Protein AF-A0A379MLS8-F1 (afdb_monomer_lite)

Radius of gyration: 22.06 Å; chains: 1; bounding box: 42×53×50 Å

pLDDT: mean 78.83, std 14.61, range [38.31, 95.38]

Structure (mmCIF, N/CA/C/O backbone):
data_AF-A0A379MLS8-F1
#
_entry.id   AF-A0A379MLS8-F1
#
loop_
_atom_site.group_PDB
_atom_site.id
_atom_site.type_symbol
_atom_site.label_atom_id
_atom_site.label_alt_id
_atom_site.label_comp_id
_atom_site.label_asym_id
_atom_site.label_entity_id
_atom_site.label_seq_id
_atom_site.pdbx_PDB_ins_code
_atom_site.Cartn_x
_atom_site.Cartn_y
_atom_site.Cartn_z
_atom_site.occupancy
_atom_site.B_iso_or_equiv
_atom_site.auth_seq_id
_atom_site.auth_comp_id
_atom_site.auth_asym_id
_atom_site.auth_atom_id
_atom_site.pdbx_PDB_model_num
ATOM 1 N N . MET A 1 1 ? 9.323 -39.043 -4.847 1.00 38.31 1 MET A N 1
ATOM 2 C CA . MET A 1 1 ? 9.823 -38.252 -5.993 1.00 38.31 1 MET A CA 1
ATOM 3 C C . MET A 1 1 ? 8.686 -37.372 -6.492 1.00 38.31 1 MET A C 1
ATOM 5 O O . MET A 1 1 ? 7.715 -37.917 -6.990 1.00 38.31 1 MET A O 1
ATOM 9 N N . ARG A 1 2 ? 8.740 -36.047 -6.305 1.00 42.69 2 ARG A N 1
ATOM 10 C CA . ARG A 1 2 ? 7.842 -35.127 -7.025 1.00 42.69 2 ARG A CA 1
ATOM 11 C C . ARG A 1 2 ? 8.563 -34.752 -8.321 1.00 42.69 2 ARG A C 1
ATOM 13 O O . ARG A 1 2 ? 9.437 -33.892 -8.283 1.00 42.69 2 ARG A O 1
ATOM 20 N N . SER A 1 3 ? 8.286 -35.461 -9.418 1.00 46.84 3 SER A N 1
ATOM 21 C CA . SER A 1 3 ? 8.700 -34.987 -10.741 1.00 46.84 3 SER A CA 1
ATOM 22 C C . SER A 1 3 ? 7.869 -33.746 -11.063 1.00 46.84 3 SER A C 1
ATOM 24 O O . SER A 1 3 ? 6.672 -33.669 -10.767 1.00 46.84 3 SER A O 1
ATOM 26 N N . HIS A 1 4 ? 8.524 -32.719 -11.586 1.00 50.38 4 HIS A N 1
ATOM 27 C CA . HIS A 1 4 ? 7.858 -31.524 -12.073 1.00 50.38 4 HIS A CA 1
ATOM 28 C C . HIS A 1 4 ? 7.067 -31.923 -13.330 1.00 50.38 4 HIS A C 1
ATOM 30 O O . HIS A 1 4 ? 7.648 -31.982 -14.408 1.00 50.38 4 HIS A O 1
ATOM 36 N N . ARG A 1 5 ? 5.763 -32.218 -13.175 1.00 55.12 5 ARG A N 1
ATOM 37 C CA . ARG A 1 5 ? 4.855 -32.768 -14.215 1.00 55.12 5 ARG A CA 1
ATOM 38 C C . ARG A 1 5 ? 4.912 -32.030 -15.560 1.00 55.12 5 ARG A C 1
ATOM 40 O O . ARG A 1 5 ? 4.650 -32.622 -16.591 1.00 55.12 5 ARG A O 1
ATOM 47 N N . VAL A 1 6 ? 5.295 -30.755 -15.546 1.00 57.88 6 VAL A N 1
ATOM 48 C CA . VAL A 1 6 ? 5.460 -29.918 -16.744 1.00 57.88 6 VAL A CA 1
ATOM 49 C C . VAL A 1 6 ? 6.568 -30.424 -17.681 1.00 57.88 6 VAL A C 1
ATOM 51 O O . VAL A 1 6 ? 6.472 -30.217 -18.884 1.00 57.88 6 VAL A O 1
ATOM 54 N N . HIS A 1 7 ? 7.605 -31.100 -17.174 1.00 56.81 7 HIS A N 1
ATOM 55 C CA . HIS A 1 7 ? 8.639 -31.684 -18.041 1.00 56.81 7 HIS A CA 1
ATOM 56 C C . HIS A 1 7 ? 8.167 -32.963 -18.751 1.00 56.81 7 HIS A C 1
ATOM 58 O O . HIS A 1 7 ? 8.727 -33.297 -19.794 1.00 56.81 7 HIS A O 1
ATOM 64 N N . ASP A 1 8 ? 7.139 -33.637 -18.221 1.00 58.94 8 ASP A N 1
ATOM 65 C CA . ASP A 1 8 ? 6.621 -34.903 -18.756 1.00 58.94 8 ASP A CA 1
ATOM 66 C C . ASP A 1 8 ? 5.707 -34.690 -19.985 1.00 58.94 8 ASP A C 1
ATOM 68 O O . ASP A 1 8 ? 5.487 -35.622 -20.755 1.00 58.94 8 ASP A O 1
ATOM 72 N N . ASP A 1 9 ? 5.215 -33.462 -20.213 1.00 63.97 9 ASP A N 1
ATOM 73 C CA . ASP A 1 9 ? 4.370 -33.105 -21.370 1.00 63.97 9 ASP A CA 1
ATOM 74 C C . ASP A 1 9 ? 5.175 -32.892 -22.672 1.00 63.97 9 ASP A C 1
ATOM 76 O O . ASP A 1 9 ? 4.602 -32.732 -23.754 1.00 63.97 9 ASP A O 1
ATOM 80 N N . PHE A 1 10 ? 6.511 -32.891 -22.605 1.00 62.09 10 PHE A N 1
ATOM 81 C CA . PHE A 1 10 ? 7.376 -32.731 -23.776 1.00 62.09 10 PHE A CA 1
ATOM 82 C C . PHE A 1 10 ? 7.849 -34.079 -24.315 1.00 62.09 10 PHE A C 1
ATOM 84 O O . PHE A 1 10 ? 8.239 -34.967 -23.566 1.00 62.09 10 PHE A O 1
ATOM 91 N N . SER A 1 11 ? 7.932 -34.202 -25.645 1.00 66.94 11 SER A N 1
ATOM 92 C CA . SER A 1 11 ? 8.533 -35.381 -26.277 1.00 66.94 11 SER A CA 1
ATOM 93 C C . SER A 1 11 ? 9.966 -35.625 -25.778 1.00 66.94 11 SER A C 1
ATOM 95 O O . SER A 1 11 ? 10.725 -34.672 -25.559 1.00 66.94 11 SER A O 1
ATOM 97 N N . ASP A 1 12 ? 10.386 -36.889 -25.714 1.00 74.06 12 ASP A N 1
ATOM 98 C CA . ASP A 1 12 ? 11.752 -37.281 -25.321 1.00 74.06 12 ASP A CA 1
ATOM 99 C C . ASP A 1 12 ? 12.840 -36.793 -26.288 1.00 74.06 12 ASP A C 1
ATOM 101 O O . ASP A 1 12 ? 14.027 -36.791 -25.964 1.00 74.06 12 ASP A O 1
ATOM 105 N N . ARG A 1 13 ? 12.450 -36.352 -27.487 1.00 75.38 13 ARG A N 1
ATOM 106 C CA . ARG A 1 13 ? 13.376 -35.850 -28.500 1.00 75.38 13 ARG A CA 1
ATOM 107 C C . ARG A 1 13 ? 13.937 -34.491 -28.091 1.00 75.38 13 ARG A C 1
ATOM 109 O O . ARG A 1 13 ? 13.223 -33.620 -27.594 1.00 75.38 13 ARG A O 1
ATOM 116 N N . TRP A 1 14 ? 15.228 -34.308 -28.343 1.00 76.69 14 TRP A N 1
ATOM 117 C CA . TRP A 1 14 ? 15.901 -33.034 -28.132 1.00 76.69 14 TRP A CA 1
ATOM 118 C C . TRP A 1 14 ? 15.451 -32.001 -29.177 1.00 76.69 14 TRP A C 1
ATOM 120 O O . TRP A 1 14 ? 15.356 -32.315 -30.365 1.00 76.69 14 TRP A O 1
ATOM 130 N N . SER A 1 15 ? 15.165 -30.773 -28.736 1.00 79.88 15 SER A N 1
ATOM 131 C CA . SER A 1 15 ? 14.829 -29.640 -29.602 1.00 79.88 15 SER A CA 1
ATOM 132 C C . SER A 1 15 ? 15.300 -28.325 -28.979 1.00 79.88 15 SER A C 1
ATOM 134 O O . SER A 1 15 ? 15.377 -28.202 -27.756 1.00 79.88 15 SER A O 1
ATOM 136 N N . HIS A 1 16 ? 15.557 -27.319 -29.818 1.00 78.19 16 HIS A N 1
ATOM 137 C CA . HIS A 1 16 ? 15.938 -25.982 -29.352 1.00 78.19 16 HIS A CA 1
ATOM 138 C C . HIS A 1 16 ? 14.871 -25.344 -28.454 1.00 78.19 16 HIS A C 1
ATOM 140 O O . HIS A 1 16 ? 15.202 -24.731 -27.447 1.00 78.19 16 HIS A O 1
ATOM 146 N N . ALA A 1 17 ? 13.587 -25.556 -28.763 1.00 78.44 17 ALA A N 1
ATOM 147 C CA . ALA A 1 17 ? 12.491 -25.065 -27.932 1.00 78.44 17 ALA A CA 1
ATOM 148 C C . ALA A 1 17 ? 12.504 -25.690 -26.524 1.00 78.44 17 ALA A C 1
ATOM 150 O O . ALA A 1 17 ? 12.248 -24.993 -25.544 1.00 78.44 17 ALA A O 1
ATOM 151 N N . LYS A 1 18 ? 12.839 -26.985 -26.414 1.00 77.00 18 LYS A N 1
ATOM 152 C CA . LYS A 1 18 ? 12.975 -27.685 -25.127 1.00 77.00 18 LYS A CA 1
ATOM 153 C C . LYS A 1 18 ? 14.164 -27.149 -24.329 1.00 77.00 18 LYS A C 1
ATOM 155 O O . LYS A 1 18 ? 14.029 -26.894 -23.138 1.00 77.00 18 LYS A O 1
ATOM 160 N N . GLU A 1 19 ? 15.299 -26.920 -24.988 1.00 80.19 19 GLU A N 1
ATOM 161 C CA . GLU A 1 19 ? 16.489 -26.353 -24.345 1.00 80.19 19 GLU A CA 1
ATOM 162 C C . GLU A 1 19 ? 16.241 -24.932 -23.812 1.00 80.19 19 GLU A C 1
ATOM 164 O O . GLU A 1 19 ? 16.592 -24.628 -22.670 1.00 80.19 19 GLU A O 1
ATOM 169 N N . ASP A 1 20 ? 15.605 -24.067 -24.605 1.00 81.06 20 ASP A N 1
ATOM 170 C CA . ASP A 1 20 ? 15.293 -22.696 -24.191 1.00 81.06 20 ASP A CA 1
ATOM 171 C C . ASP A 1 20 ? 14.264 -22.658 -23.055 1.00 81.06 20 ASP A C 1
ATOM 173 O O . ASP A 1 20 ? 14.378 -21.842 -22.132 1.00 81.06 20 ASP A O 1
ATOM 177 N N . PHE A 1 21 ? 13.289 -23.566 -23.068 1.00 76.62 21 PHE A N 1
ATOM 178 C CA . PHE A 1 21 ? 12.317 -23.708 -21.988 1.00 76.62 21 PHE A CA 1
ATOM 179 C C . PHE A 1 21 ? 12.982 -24.162 -20.680 1.00 76.62 21 PHE A C 1
ATOM 181 O O . PHE A 1 21 ? 12.805 -23.515 -19.642 1.00 76.62 21 PHE A O 1
ATOM 188 N N . ASP A 1 22 ? 13.821 -25.201 -20.735 1.00 76.00 22 ASP A N 1
ATOM 189 C CA . ASP A 1 22 ? 14.584 -25.689 -19.582 1.00 76.00 22 ASP A CA 1
ATOM 190 C C . ASP A 1 22 ? 15.517 -24.610 -19.030 1.00 76.00 22 ASP A C 1
ATOM 192 O O . ASP A 1 22 ? 15.612 -24.435 -17.811 1.00 76.00 22 ASP A O 1
ATOM 196 N N . ARG A 1 23 ? 16.170 -23.842 -19.912 1.00 78.00 23 ARG A N 1
ATOM 197 C CA . ARG A 1 23 ? 17.005 -22.700 -19.529 1.00 78.00 23 ARG A CA 1
ATOM 198 C C . ARG A 1 23 ? 16.181 -21.621 -18.837 1.00 78.00 23 ARG A C 1
ATOM 200 O O . ARG A 1 23 ? 16.656 -21.060 -17.858 1.00 78.00 23 ARG A O 1
ATOM 207 N N . THR A 1 24 ? 14.971 -21.344 -19.312 1.00 75.81 24 THR A N 1
ATOM 208 C CA . THR A 1 24 ? 14.078 -20.330 -18.733 1.00 75.81 24 THR A CA 1
ATOM 209 C C . THR A 1 24 ? 13.605 -20.727 -17.335 1.00 75.81 24 THR A C 1
ATOM 211 O O . THR A 1 24 ? 13.684 -19.917 -16.409 1.00 75.81 24 THR A O 1
ATOM 214 N N . LEU A 1 25 ? 13.171 -21.977 -17.154 1.00 71.00 25 LEU A N 1
ATOM 215 C CA . LEU A 1 25 ? 12.666 -22.472 -15.870 1.00 71.00 25 LEU A CA 1
ATOM 216 C C . LEU A 1 25 ? 13.772 -22.695 -14.833 1.00 71.00 25 LEU A C 1
ATOM 218 O O . LEU A 1 25 ? 13.606 -22.315 -13.675 1.00 71.00 25 LEU A O 1
ATOM 222 N N . ASN A 1 26 ? 14.907 -23.272 -15.238 1.00 71.50 26 ASN A N 1
ATOM 223 C CA . ASN A 1 26 ? 15.981 -23.682 -14.326 1.00 71.50 26 ASN A CA 1
ATOM 224 C C . ASN A 1 26 ? 17.125 -22.660 -14.218 1.00 71.50 26 ASN A C 1
ATOM 226 O O . ASN A 1 26 ? 18.193 -22.962 -13.673 1.00 71.50 26 ASN A O 1
ATOM 230 N N . HIS A 1 27 ? 16.954 -21.438 -14.735 1.00 75.44 27 HIS A N 1
ATOM 231 C CA . HIS A 1 27 ? 17.994 -20.419 -14.625 1.00 75.44 27 HIS A CA 1
ATOM 232 C C . HIS A 1 27 ? 18.277 -20.071 -13.154 1.00 75.44 27 HIS A C 1
ATOM 234 O O . HIS A 1 27 ? 17.366 -19.758 -12.391 1.00 75.44 27 HIS A O 1
ATOM 240 N N . LYS A 1 28 ? 19.562 -20.001 -12.769 1.00 65.00 28 LYS A N 1
ATOM 241 C CA . LYS A 1 28 ? 20.035 -19.761 -11.383 1.00 65.00 28 LYS A CA 1
ATOM 242 C C . LYS A 1 28 ? 19.473 -18.499 -10.705 1.00 65.00 28 LYS A C 1
ATOM 244 O O . LYS A 1 28 ? 19.547 -18.380 -9.482 1.00 65.00 28 LYS A O 1
ATOM 249 N N . ARG A 1 29 ? 18.967 -17.532 -11.481 1.00 65.94 29 ARG A N 1
ATOM 250 C CA . ARG A 1 29 ? 18.333 -16.302 -10.965 1.00 65.94 29 ARG A CA 1
ATOM 251 C C . ARG A 1 29 ? 16.805 -16.376 -10.863 1.00 65.94 29 ARG A C 1
ATOM 253 O O . ARG A 1 29 ? 16.230 -15.492 -10.237 1.00 65.94 29 ARG A O 1
ATOM 260 N N . SER A 1 30 ? 16.159 -17.397 -11.427 1.00 61.22 30 SER A N 1
ATOM 261 C CA . SER A 1 30 ? 14.725 -17.651 -11.260 1.00 61.22 30 SER A CA 1
ATOM 262 C C . SER A 1 30 ? 14.486 -18.290 -9.891 1.00 61.22 30 SER A C 1
ATOM 264 O O . SER A 1 30 ? 14.341 -19.500 -9.744 1.00 61.22 30 SER A O 1
ATOM 266 N N . LYS A 1 31 ? 14.548 -17.476 -8.835 1.00 62.75 31 LYS A N 1
ATOM 267 C CA . LYS A 1 31 ? 14.187 -17.912 -7.484 1.00 62.75 31 LYS A CA 1
ATOM 268 C C . LYS A 1 31 ? 12.686 -17.715 -7.308 1.00 62.75 31 LYS A C 1
ATOM 270 O O . LYS A 1 31 ? 12.257 -16.680 -6.807 1.00 62.75 31 LYS A O 1
ATOM 275 N N . VAL A 1 32 ? 11.890 -18.685 -7.754 1.00 62.72 32 VAL A N 1
ATOM 276 C CA . VAL A 1 32 ? 10.469 -18.737 -7.387 1.00 62.72 32 VAL A CA 1
ATOM 277 C C . VAL A 1 32 ? 10.396 -19.197 -5.934 1.00 62.72 32 VAL A C 1
ATOM 279 O O . VAL A 1 32 ? 10.478 -20.385 -5.634 1.00 62.72 32 VAL A O 1
ATOM 282 N N . THR A 1 33 ? 10.319 -18.237 -5.017 1.00 60.22 33 THR A N 1
ATOM 283 C CA . THR A 1 33 ? 10.125 -18.506 -3.590 1.00 60.22 33 THR A CA 1
ATOM 284 C C . THR A 1 33 ? 8.631 -18.636 -3.322 1.00 60.22 33 THR A C 1
ATOM 286 O O . THR A 1 33 ? 7.892 -17.665 -3.463 1.00 60.22 33 THR A O 1
ATOM 289 N N . VAL A 1 34 ? 8.185 -19.831 -2.936 1.00 60.25 34 VAL A N 1
ATOM 290 C CA . VAL A 1 34 ? 6.822 -20.055 -2.441 1.00 60.25 34 VAL A CA 1
ATOM 291 C C . VAL A 1 34 ? 6.835 -19.843 -0.931 1.00 60.25 34 VAL A C 1
ATOM 293 O O . VAL A 1 34 ? 7.463 -20.615 -0.207 1.00 60.25 34 VAL A O 1
ATOM 296 N N . THR A 1 35 ? 6.164 -18.793 -0.463 1.00 63.56 35 THR A N 1
ATOM 297 C CA . THR A 1 35 ? 5.995 -18.514 0.968 1.00 63.56 35 THR A CA 1
ATOM 298 C C . THR A 1 35 ? 4.596 -18.941 1.380 1.00 63.56 35 THR A C 1
ATOM 300 O O . THR A 1 35 ? 3.614 -18.387 0.890 1.00 63.56 35 THR A O 1
ATOM 303 N N . PHE A 1 36 ? 4.502 -19.923 2.272 1.00 65.38 36 PHE A N 1
ATOM 304 C CA . PHE A 1 36 ? 3.238 -20.279 2.904 1.00 65.38 36 PHE A CA 1
ATOM 305 C C . PHE A 1 36 ? 2.990 -19.290 4.041 1.00 65.38 36 PHE A C 1
ATOM 307 O O . PHE A 1 36 ? 3.800 -19.192 4.961 1.00 65.38 36 PHE A O 1
ATOM 314 N N . VAL A 1 37 ? 1.913 -18.519 3.927 1.00 71.25 37 VAL A N 1
ATOM 315 C CA . VAL A 1 37 ? 1.422 -17.644 4.991 1.00 71.25 37 VAL A CA 1
ATOM 316 C C . VAL A 1 37 ? 0.201 -18.337 5.574 1.00 71.25 37 VAL A C 1
ATOM 318 O O . VAL A 1 37 ? -0.768 -18.574 4.854 1.00 71.25 37 VAL A O 1
ATOM 321 N N . GLU A 1 38 ? 0.289 -18.716 6.844 1.00 63.62 38 GLU A N 1
ATOM 322 C CA . GLU A 1 38 ? -0.858 -19.179 7.619 1.00 63.62 38 GLU A CA 1
ATOM 323 C C . GLU A 1 38 ? -1.776 -17.969 7.817 1.00 63.62 38 GLU A C 1
ATOM 325 O O . GLU A 1 38 ? -1.366 -16.958 8.388 1.00 63.62 38 GLU A O 1
ATOM 330 N N . LEU A 1 39 ? -2.963 -18.013 7.212 1.00 66.88 39 LEU A N 1
ATOM 331 C CA . LEU A 1 39 ? -4.010 -17.039 7.487 1.00 66.88 39 LEU A CA 1
ATOM 332 C C . LEU A 1 39 ? -4.781 -17.565 8.690 1.00 66.88 39 LEU A C 1
ATOM 334 O O . LEU A 1 39 ? -5.331 -18.661 8.613 1.00 66.88 39 LEU A O 1
ATOM 338 N N . ASP A 1 40 ? -4.818 -16.796 9.775 1.00 66.19 40 ASP A N 1
ATOM 339 C CA . ASP A 1 40 ? -5.687 -17.105 10.905 1.00 66.19 40 ASP A CA 1
ATOM 340 C C . ASP A 1 40 ? -7.134 -17.209 10.388 1.00 66.19 40 ASP A C 1
ATOM 342 O O . ASP A 1 40 ? -7.615 -16.315 9.686 1.00 66.19 40 ASP A O 1
ATOM 346 N N . ASP A 1 41 ? -7.826 -18.306 10.717 1.00 55.72 41 ASP A N 1
ATOM 347 C CA . ASP A 1 41 ? -9.168 -18.691 10.225 1.00 55.72 41 ASP A CA 1
ATOM 348 C C . ASP A 1 41 ? -10.299 -17.701 10.592 1.00 55.72 41 ASP A C 1
ATOM 350 O O . ASP A 1 41 ? -11.487 -17.956 10.394 1.00 55.72 41 ASP A O 1
ATOM 354 N N . THR A 1 42 ? -9.959 -16.523 11.101 1.00 58.00 42 THR A N 1
ATOM 355 C CA . THR A 1 42 ? -10.879 -15.422 11.350 1.00 58.00 42 THR A CA 1
ATOM 356 C C . THR A 1 42 ? -10.907 -14.495 10.141 1.00 58.00 42 THR A C 1
ATOM 358 O O . THR A 1 42 ? -10.500 -13.338 10.232 1.00 58.00 42 THR A O 1
ATOM 361 N N . THR A 1 43 ? -11.394 -14.960 8.989 1.00 53.50 43 THR A N 1
ATOM 362 C CA . THR A 1 43 ? -11.930 -13.987 8.024 1.00 53.50 43 THR A CA 1
ATOM 363 C C . THR A 1 43 ? -13.208 -13.437 8.656 1.00 53.50 43 THR A C 1
ATOM 365 O O . THR A 1 43 ? -14.170 -14.191 8.821 1.00 53.50 43 THR A O 1
ATOM 368 N N . PRO A 1 44 ? -13.232 -12.168 9.109 1.00 59.62 44 PRO A N 1
ATOM 369 C CA . PRO A 1 44 ? -14.427 -11.635 9.731 1.00 59.62 44 PRO A CA 1
ATOM 370 C C . PRO A 1 44 ? -15.544 -11.687 8.693 1.00 59.62 44 PRO A C 1
ATOM 372 O O . PRO A 1 44 ? -15.344 -11.311 7.537 1.00 59.62 44 PRO A O 1
ATOM 375 N N . VAL A 1 45 ? -16.724 -12.160 9.092 1.00 61.78 45 VAL A N 1
ATOM 376 C CA . VAL A 1 45 ? -17.921 -12.025 8.260 1.00 61.78 45 VAL A CA 1
ATOM 377 C C . VAL A 1 45 ? -18.152 -10.524 8.089 1.00 61.78 45 VAL A C 1
ATOM 379 O O . VAL A 1 45 ? -18.595 -9.853 9.018 1.00 61.78 45 VAL A O 1
ATOM 382 N N . HIS A 1 46 ? -17.764 -9.983 6.933 1.00 58.91 46 HIS A N 1
ATOM 383 C CA . HIS A 1 46 ? -17.863 -8.559 6.637 1.00 58.91 46 HIS A CA 1
ATOM 384 C C . HIS A 1 46 ? -19.340 -8.173 6.518 1.00 58.91 46 HIS A C 1
ATOM 386 O O . HIS A 1 46 ? -19.962 -8.345 5.471 1.00 58.91 46 HIS A O 1
ATOM 392 N N . GLY A 1 47 ? -19.914 -7.674 7.612 1.00 69.56 47 GLY A N 1
ATOM 393 C CA . GLY A 1 47 ? -21.189 -6.970 7.583 1.00 69.56 47 GLY A CA 1
ATOM 394 C C . GLY A 1 47 ? -21.001 -5.539 7.063 1.00 69.56 47 GLY A C 1
ATOM 395 O O . GLY A 1 47 ? -19.887 -5.011 7.111 1.00 69.56 47 GLY A O 1
ATOM 396 N N . PRO A 1 48 ? -22.073 -4.866 6.613 1.00 68.00 48 PRO A N 1
ATOM 397 C CA . PRO A 1 48 ? -22.000 -3.468 6.174 1.00 68.00 48 PRO A CA 1
ATOM 398 C C . PRO A 1 48 ? -21.425 -2.541 7.260 1.00 68.00 48 PRO A C 1
ATOM 400 O O . PRO A 1 48 ? -20.697 -1.601 6.957 1.00 68.00 48 PRO A O 1
ATOM 403 N N . GLU A 1 49 ? -21.666 -2.844 8.537 1.00 71.69 49 GLU A N 1
ATOM 404 C CA . GLU A 1 49 ? -21.085 -2.107 9.666 1.00 71.69 49 GLU A CA 1
ATOM 405 C C . GLU A 1 49 ? -19.556 -2.242 9.735 1.00 71.69 49 GLU A C 1
ATOM 407 O O . GLU A 1 49 ? -18.857 -1.268 10.010 1.00 71.69 49 GLU A O 1
ATOM 412 N N . THR A 1 50 ? -19.014 -3.421 9.414 1.00 67.88 50 THR A N 1
ATOM 413 C CA . THR A 1 50 ? -17.566 -3.672 9.365 1.00 67.88 50 THR A CA 1
ATOM 414 C C . THR A 1 50 ? -16.892 -2.839 8.274 1.00 67.88 50 THR A C 1
ATOM 416 O O . THR A 1 50 ? -15.777 -2.356 8.470 1.00 67.88 50 THR A O 1
ATOM 419 N N . GLU A 1 51 ? -17.563 -2.627 7.139 1.00 68.69 51 GLU A N 1
ATOM 420 C CA . GLU A 1 51 ? -17.053 -1.768 6.067 1.00 68.69 51 GLU A CA 1
ATOM 421 C C . GLU A 1 51 ? -17.010 -0.296 6.499 1.00 68.69 51 GLU A C 1
ATOM 423 O O . GLU A 1 51 ? -16.002 0.378 6.281 1.00 68.69 51 GLU A O 1
ATOM 428 N N . VAL A 1 52 ? -18.058 0.188 7.175 1.00 69.94 52 VAL A N 1
ATOM 429 C CA . VAL A 1 52 ? -18.115 1.561 7.705 1.00 69.94 52 VAL A CA 1
ATOM 430 C C . VAL A 1 52 ? -17.018 1.794 8.746 1.00 69.94 52 VAL A C 1
ATOM 432 O O . VAL A 1 52 ? -16.300 2.792 8.667 1.00 69.94 52 VAL A O 1
ATOM 435 N N . ILE A 1 53 ? -16.833 0.856 9.681 1.00 70.00 53 ILE A N 1
ATOM 436 C CA . ILE A 1 53 ? -15.769 0.925 10.695 1.00 70.00 53 ILE A CA 1
ATOM 437 C C . ILE A 1 53 ? -14.389 0.912 10.025 1.00 70.00 53 ILE A C 1
ATOM 439 O O . ILE A 1 53 ? -13.533 1.730 10.361 1.00 70.00 53 ILE A O 1
ATOM 443 N N . GLY A 1 54 ? -14.178 0.044 9.030 1.00 72.88 54 GLY A N 1
ATOM 444 C CA . GLY A 1 54 ? -12.925 -0.014 8.275 1.00 72.88 54 GLY A CA 1
ATOM 445 C C . GLY A 1 54 ? -12.623 1.278 7.510 1.00 72.88 54 GLY A C 1
ATOM 446 O O . GLY A 1 54 ? -1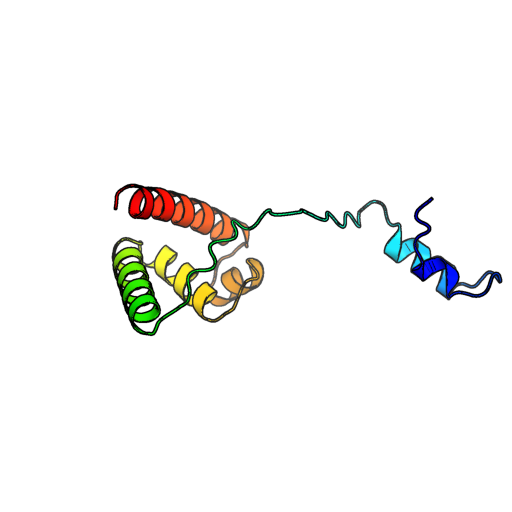1.480 1.741 7.493 1.00 72.88 54 GLY A O 1
ATOM 447 N N . GLN A 1 55 ? -13.641 1.901 6.911 1.00 78.06 55 GLN A N 1
ATOM 448 C CA . GLN A 1 55 ? -13.505 3.189 6.229 1.00 78.06 55 GLN A CA 1
ATOM 449 C C . GLN A 1 55 ? -13.187 4.329 7.204 1.00 78.06 55 GLN A C 1
ATOM 451 O O . GLN A 1 55 ? -12.331 5.159 6.889 1.00 78.06 55 GLN A O 1
ATOM 456 N N . LEU A 1 56 ? -13.820 4.352 8.381 1.00 81.75 56 LEU A N 1
ATOM 457 C CA . LEU A 1 56 ? -13.556 5.347 9.421 1.00 81.75 56 LEU A CA 1
ATOM 458 C C . LEU A 1 56 ? -12.128 5.217 9.964 1.00 81.75 56 LEU A C 1
ATOM 460 O O . LEU A 1 56 ? -11.371 6.182 9.924 1.00 81.75 56 LEU A O 1
ATOM 464 N N . ALA A 1 57 ? -11.720 4.004 10.343 1.00 81.44 57 ALA A N 1
ATOM 465 C CA . ALA A 1 57 ? -10.371 3.718 10.827 1.00 81.44 57 ALA A CA 1
ATOM 466 C C . ALA A 1 57 ? -9.290 4.087 9.792 1.00 81.44 57 ALA A C 1
ATOM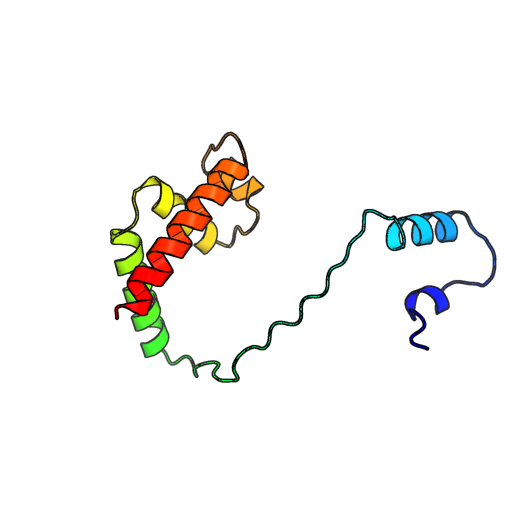 468 O O . ALA A 1 57 ? -8.261 4.676 10.127 1.00 81.44 57 ALA A O 1
ATOM 469 N N . CYS A 1 58 ? -9.539 3.800 8.507 1.00 82.69 58 CYS A N 1
ATOM 470 C CA . CYS A 1 58 ? -8.662 4.236 7.421 1.00 82.69 58 CYS A CA 1
ATOM 471 C C . CYS A 1 58 ? -8.626 5.763 7.284 1.00 82.69 58 CYS A C 1
ATOM 473 O O . CYS A 1 58 ? -7.553 6.326 7.069 1.00 82.69 58 CYS A O 1
ATOM 475 N N . SER A 1 59 ? -9.774 6.437 7.377 1.00 86.62 59 SER A N 1
ATOM 476 C CA . SER A 1 59 ? -9.856 7.898 7.306 1.00 86.62 59 SER A CA 1
ATOM 477 C C . SER A 1 59 ? -9.046 8.546 8.427 1.00 86.62 59 SER A C 1
ATOM 479 O O . SER A 1 59 ? -8.197 9.396 8.148 1.00 86.62 59 SER A O 1
ATOM 481 N N . ASP A 1 60 ? -9.230 8.090 9.665 1.00 88.88 60 ASP A N 1
ATOM 482 C CA . ASP A 1 60 ? -8.517 8.598 10.837 1.00 88.88 60 ASP A CA 1
ATOM 483 C C . ASP A 1 60 ? -7.010 8.386 10.689 1.00 88.88 60 ASP A C 1
ATOM 485 O O . ASP A 1 60 ? -6.230 9.338 10.797 1.00 88.88 60 ASP A O 1
ATOM 489 N N . PHE A 1 61 ? -6.585 7.184 10.296 1.00 90.81 61 PHE A N 1
ATOM 490 C CA . PHE A 1 61 ? -5.175 6.909 10.028 1.00 90.81 61 PHE A CA 1
ATOM 491 C C . PHE A 1 61 ? -4.597 7.819 8.930 1.00 90.81 61 PHE A C 1
ATOM 493 O O . PHE A 1 61 ? -3.510 8.381 9.086 1.00 90.81 61 PHE A O 1
ATOM 500 N N . LEU A 1 62 ? -5.333 8.047 7.835 1.00 91.25 62 LEU A N 1
ATOM 501 C CA . LEU A 1 62 ? -4.902 8.955 6.771 1.00 91.25 62 LEU A CA 1
ATOM 502 C C . LEU A 1 62 ? -4.742 10.401 7.256 1.00 91.25 62 LEU A C 1
ATOM 504 O O . LEU A 1 62 ? -3.998 11.147 6.619 1.00 91.25 62 LEU A O 1
ATOM 508 N N . THR A 1 63 ? -5.445 10.852 8.303 1.00 91.38 63 THR A N 1
ATOM 509 C CA . THR A 1 63 ? -5.259 12.204 8.882 1.00 91.38 63 THR A CA 1
ATOM 510 C C . THR A 1 63 ? -3.966 12.347 9.675 1.00 91.38 63 THR A C 1
ATOM 512 O O . THR A 1 63 ? -3.407 13.440 9.719 1.00 91.38 63 THR A O 1
ATOM 515 N N . LEU A 1 64 ? -3.448 11.246 10.221 1.00 91.75 64 LEU A N 1
ATOM 516 C CA . LEU A 1 64 ? -2.189 11.214 10.964 1.00 91.75 64 LEU A CA 1
ATOM 517 C C . LEU A 1 64 ? -0.955 11.202 10.045 1.00 91.75 64 LEU A C 1
ATOM 519 O O . LEU A 1 64 ? 0.139 11.614 10.442 1.00 91.75 64 LEU A O 1
ATOM 523 N N . LEU A 1 65 ? -1.110 10.740 8.803 1.00 93.56 65 LEU A N 1
ATOM 524 C CA . LEU A 1 65 ? -0.026 10.712 7.827 1.00 93.56 65 LEU A CA 1
ATOM 525 C C . LEU A 1 65 ? 0.324 12.111 7.310 1.00 93.56 65 LEU A C 1
ATOM 527 O O . LEU A 1 65 ? -0.536 12.946 7.034 1.00 93.56 65 LEU A O 1
ATOM 531 N N . ASN A 1 66 ? 1.618 12.338 7.071 1.00 93.94 66 ASN A N 1
ATOM 532 C CA . ASN A 1 66 ? 2.048 13.530 6.345 1.00 93.94 66 ASN A CA 1
ATOM 533 C C . ASN A 1 66 ? 1.529 13.499 4.887 1.00 93.94 66 ASN A C 1
ATOM 535 O O . ASN A 1 66 ? 1.260 12.417 4.353 1.00 93.94 66 ASN A O 1
ATOM 539 N N . PRO A 1 67 ? 1.449 14.655 4.197 1.00 94.00 67 PRO A N 1
ATOM 540 C CA . PRO A 1 67 ? 0.832 14.741 2.869 1.00 94.00 67 PRO A CA 1
ATOM 541 C C . PRO A 1 67 ? 1.422 13.765 1.844 1.00 94.00 67 PRO A C 1
ATOM 543 O O . PRO A 1 67 ? 0.700 13.128 1.084 1.00 94.00 67 PRO A O 1
ATOM 546 N N . ARG A 1 68 ? 2.744 13.583 1.875 1.00 92.75 68 ARG A N 1
ATOM 547 C CA . ARG A 1 68 ? 3.461 12.720 0.933 1.00 92.75 68 ARG A CA 1
ATOM 548 C C . ARG A 1 68 ? 3.270 11.229 1.200 1.00 92.75 68 ARG A C 1
ATOM 550 O O . ARG A 1 68 ? 3.353 10.435 0.271 1.00 92.75 68 ARG A O 1
ATOM 557 N N . ASP A 1 69 ? 3.062 10.838 2.449 1.00 94.06 69 ASP A N 1
ATOM 558 C CA . ASP A 1 69 ? 2.758 9.454 2.813 1.00 94.06 69 ASP A CA 1
ATOM 559 C C . ASP A 1 69 ? 1.293 9.128 2.526 1.00 94.06 69 ASP A C 1
ATOM 561 O O . ASP A 1 69 ? 0.993 8.059 1.997 1.00 94.06 69 ASP A O 1
ATOM 565 N N . ARG A 1 70 ? 0.394 10.088 2.773 1.00 94.81 70 ARG A N 1
ATOM 566 C CA . ARG A 1 70 ? -1.014 10.005 2.375 1.00 94.81 70 ARG A CA 1
ATOM 567 C C . ARG A 1 70 ? -1.152 9.783 0.865 1.00 94.81 70 ARG A C 1
ATOM 569 O O . ARG A 1 70 ? -1.893 8.894 0.463 1.00 94.81 70 ARG A O 1
ATOM 576 N N . GLU A 1 71 ? -0.414 10.531 0.041 1.00 94.06 71 GLU A N 1
ATOM 577 C CA . GLU A 1 71 ? -0.368 10.339 -1.421 1.00 94.06 71 GLU A CA 1
ATOM 578 C C . GLU A 1 71 ? -0.031 8.887 -1.804 1.00 94.06 71 GLU A C 1
ATOM 580 O O . GLU A 1 71 ? -0.700 8.299 -2.652 1.00 94.06 71 GLU A O 1
ATOM 585 N N . VAL A 1 72 ? 0.963 8.280 -1.143 1.00 93.75 72 VAL A N 1
ATOM 586 C CA . VAL A 1 72 ? 1.346 6.879 -1.384 1.00 93.75 72 VAL A CA 1
ATOM 587 C C . VAL A 1 72 ? 0.197 5.928 -1.050 1.00 93.75 72 VAL A C 1
ATOM 589 O O . VAL A 1 72 ? -0.121 5.063 -1.862 1.00 93.75 72 VAL A O 1
ATOM 592 N N . VAL A 1 73 ? -0.461 6.092 0.101 1.00 92.75 73 VAL A N 1
ATOM 593 C CA . VAL A 1 73 ? -1.585 5.223 0.498 1.00 92.75 73 VAL A CA 1
ATOM 594 C C . VAL A 1 73 ? -2.777 5.366 -0.450 1.00 92.75 73 VAL A C 1
ATOM 596 O O . VAL A 1 73 ? -3.392 4.365 -0.810 1.00 92.75 73 VAL A O 1
ATOM 599 N N . VAL A 1 74 ? -3.080 6.584 -0.907 1.00 92.06 74 VAL A N 1
ATOM 600 C CA . VAL A 1 74 ? -4.165 6.831 -1.871 1.00 92.06 74 VAL A CA 1
ATOM 601 C C . VAL A 1 74 ? -3.903 6.113 -3.197 1.00 92.06 74 VAL A C 1
ATOM 603 O O . VAL A 1 74 ? -4.809 5.472 -3.725 1.00 92.06 74 VAL A O 1
ATOM 606 N N . VAL A 1 75 ? -2.669 6.162 -3.710 1.00 93.50 75 VAL A N 1
ATOM 607 C CA . VAL A 1 75 ? -2.294 5.446 -4.943 1.00 93.50 75 VAL A CA 1
ATOM 608 C C . VAL A 1 75 ? -2.341 3.928 -4.755 1.00 93.50 75 VAL A C 1
ATOM 610 O O . VAL A 1 75 ? -2.774 3.210 -5.649 1.00 93.50 75 VAL A O 1
ATOM 613 N N . LEU A 1 76 ? -1.950 3.411 -3.589 1.00 90.81 76 LEU A N 1
ATOM 614 C CA . LEU A 1 76 ? -2.090 1.978 -3.307 1.00 90.81 76 LEU 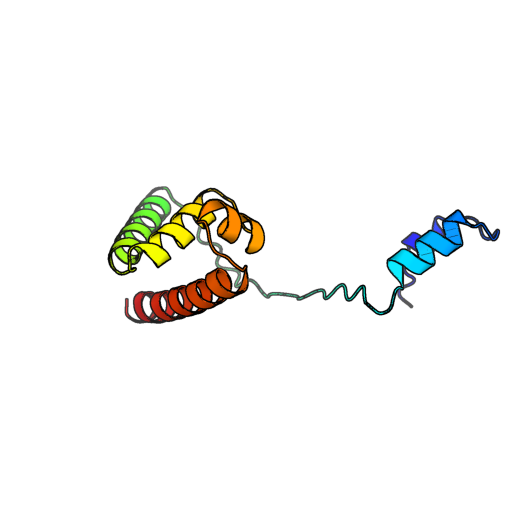A CA 1
ATOM 615 C C . LEU A 1 76 ? -3.565 1.553 -3.262 1.00 90.81 76 LEU A C 1
ATOM 617 O O . LEU A 1 76 ? -3.923 0.503 -3.792 1.00 90.81 76 LEU A O 1
ATOM 621 N N . ARG A 1 77 ? -4.436 2.385 -2.676 1.00 87.38 77 ARG A N 1
ATOM 622 C CA . ARG A 1 77 ? -5.878 2.116 -2.570 1.00 87.38 77 ARG A CA 1
ATOM 623 C C . ARG A 1 77 ? -6.584 2.095 -3.928 1.00 87.38 77 ARG A C 1
ATOM 625 O O . ARG A 1 77 ? -7.607 1.431 -4.052 1.00 87.38 77 ARG A O 1
ATOM 632 N N . SER A 1 78 ? -6.046 2.765 -4.949 1.00 87.62 78 SER A N 1
ATOM 633 C CA . SER A 1 78 ? -6.574 2.672 -6.317 1.00 87.62 78 SER A CA 1
ATOM 634 C C . SER A 1 78 ? -6.182 1.378 -7.046 1.00 87.62 78 SER A C 1
ATOM 636 O O . SER A 1 78 ? -6.606 1.172 -8.180 1.00 87.62 78 SER A O 1
ATOM 638 N N . GLY A 1 79 ? -5.405 0.494 -6.405 1.00 88.88 79 GLY A N 1
ATOM 639 C CA . GLY A 1 79 ? -5.032 -0.824 -6.928 1.00 88.88 79 GLY A CA 1
ATOM 640 C C . GLY A 1 79 ? -3.631 -0.896 -7.540 1.00 88.88 79 GLY A C 1
ATOM 641 O O . GLY A 1 79 ? -3.221 -1.958 -8.006 1.00 88.88 79 GLY A O 1
ATOM 642 N N . VAL A 1 80 ? -2.860 0.195 -7.527 1.00 91.31 80 VAL A N 1
ATOM 643 C CA . VAL A 1 80 ? -1.474 0.181 -8.014 1.00 91.31 80 VAL A CA 1
ATOM 644 C C . VAL A 1 80 ? -0.571 -0.430 -6.946 1.00 91.31 80 VAL A C 1
ATOM 646 O O . VAL A 1 80 ? -0.316 0.194 -5.926 1.00 91.31 80 VAL A O 1
ATOM 649 N N . THR A 1 81 ? -0.050 -1.637 -7.171 1.00 89.06 81 THR A N 1
ATOM 650 C CA . THR A 1 81 ? 0.768 -2.366 -6.174 1.00 89.06 81 THR A CA 1
ATOM 651 C C . THR A 1 81 ? 2.273 -2.345 -6.459 1.00 89.06 81 THR A C 1
ATOM 653 O O . THR A 1 81 ? 3.090 -2.601 -5.575 1.00 89.06 81 THR A O 1
ATOM 656 N N . SER A 1 82 ? 2.665 -2.014 -7.689 1.00 93.31 82 SER A N 1
ATOM 657 C CA . SER A 1 82 ? 4.063 -1.945 -8.122 1.00 93.31 82 SER A CA 1
ATOM 658 C C . SER A 1 82 ? 4.743 -0.678 -7.597 1.00 93.31 82 SER A C 1
ATOM 660 O O . SER A 1 82 ? 4.362 0.437 -7.951 1.00 93.31 82 SER A O 1
ATOM 662 N N . LEU A 1 83 ? 5.808 -0.834 -6.797 1.00 91.69 83 LEU A N 1
ATOM 663 C CA . LEU A 1 83 ? 6.582 0.290 -6.239 1.00 91.69 83 LEU A CA 1
ATOM 664 C C . LEU A 1 83 ? 7.118 1.240 -7.316 1.00 91.69 83 LEU A C 1
ATOM 666 O O . LEU A 1 83 ? 7.215 2.448 -7.098 1.00 91.69 83 LEU A O 1
ATOM 670 N N . THR A 1 84 ? 7.480 0.689 -8.472 1.00 92.19 84 THR A N 1
ATOM 671 C CA . THR A 1 84 ? 7.974 1.459 -9.612 1.00 92.19 84 THR A CA 1
ATOM 672 C C . THR A 1 84 ? 6.870 2.326 -10.202 1.00 92.19 84 THR A C 1
ATOM 674 O O . THR A 1 84 ? 7.117 3.485 -10.528 1.00 92.19 84 THR A O 1
ATOM 677 N N . ASP A 1 85 ? 5.651 1.799 -10.304 1.00 92.44 85 ASP A N 1
ATOM 678 C CA . ASP A 1 85 ? 4.527 2.524 -10.898 1.00 92.44 85 ASP A CA 1
ATOM 679 C C . ASP A 1 85 ? 3.967 3.568 -9.933 1.00 92.44 85 ASP A C 1
ATOM 681 O O . ASP A 1 85 ? 3.737 4.703 -10.344 1.00 92.44 85 ASP A O 1
ATOM 685 N N . VAL A 1 86 ? 3.907 3.260 -8.633 1.00 92.81 86 VAL A N 1
ATOM 686 C CA . VAL A 1 86 ? 3.655 4.263 -7.582 1.00 92.81 86 VAL A 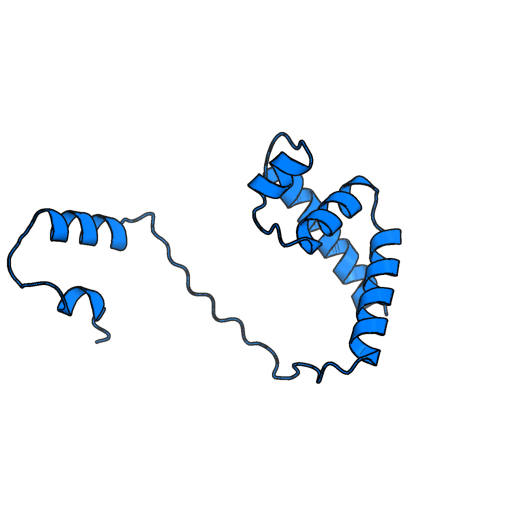CA 1
ATOM 687 C C . VAL A 1 86 ? 4.690 5.390 -7.658 1.00 92.81 86 VAL A C 1
ATOM 689 O O . VAL A 1 86 ? 4.344 6.569 -7.589 1.00 92.81 86 VAL A O 1
ATOM 692 N N . 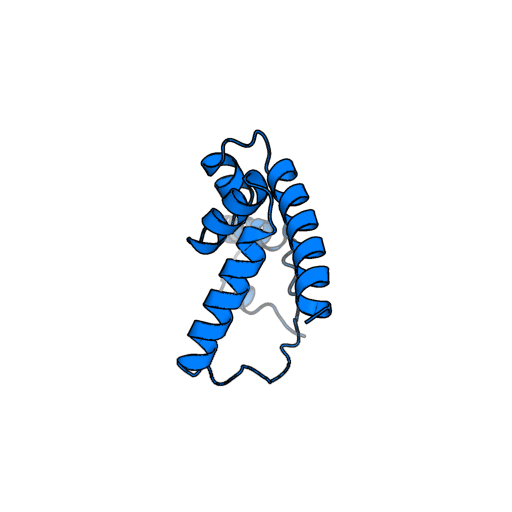GLY A 1 87 ? 5.966 5.035 -7.842 1.00 93.69 87 GLY A N 1
ATOM 693 C CA . GLY A 1 87 ? 7.052 5.997 -8.001 1.00 93.69 87 GLY A CA 1
ATOM 694 C C . GLY A 1 87 ? 6.847 6.922 -9.199 1.00 93.69 87 GLY A C 1
ATOM 695 O O . GLY A 1 87 ? 6.941 8.136 -9.043 1.00 93.69 87 GLY A O 1
ATOM 696 N N . LYS A 1 88 ? 6.504 6.367 -10.366 1.00 93.81 88 LYS A N 1
ATOM 697 C CA . LYS A 1 88 ? 6.216 7.140 -11.585 1.00 93.81 88 LYS A CA 1
ATOM 698 C C . LYS A 1 88 ? 5.016 8.070 -11.412 1.00 93.81 88 LYS A C 1
ATOM 700 O O . LYS A 1 88 ? 5.115 9.237 -11.772 1.00 93.81 88 LYS A O 1
ATOM 705 N N . ILE A 1 89 ? 3.917 7.571 -10.842 1.00 94.69 89 ILE A N 1
ATOM 706 C CA . ILE A 1 89 ? 2.681 8.343 -10.633 1.00 94.69 89 ILE A CA 1
ATOM 707 C C . ILE A 1 89 ? 2.937 9.549 -9.724 1.00 94.69 89 ILE A C 1
ATOM 709 O O . ILE A 1 89 ? 2.459 10.645 -9.998 1.00 94.69 89 ILE A O 1
ATOM 713 N N . LEU A 1 90 ? 3.716 9.359 -8.658 1.00 93.62 90 LEU A N 1
ATOM 714 C CA . LEU A 1 90 ? 3.985 10.396 -7.659 1.00 93.62 90 LEU A CA 1
ATOM 715 C C . LEU A 1 90 ? 5.240 11.236 -7.958 1.00 93.62 90 LEU A C 1
ATOM 717 O O . LEU A 1 90 ? 5.598 12.110 -7.167 1.00 93.62 90 LEU A O 1
ATOM 721 N N . GLY A 1 91 ? 5.921 10.981 -9.079 1.00 93.44 91 GLY A N 1
ATOM 722 C CA . GLY A 1 91 ? 7.118 11.719 -9.489 1.00 93.44 91 GLY A CA 1
ATOM 723 C C . GLY A 1 91 ? 8.364 11.437 -8.640 1.00 93.44 91 GLY A C 1
ATOM 724 O O . GLY A 1 91 ? 9.251 12.284 -8.542 1.00 93.44 91 GLY A O 1
ATOM 725 N N . TYR A 1 92 ? 8.456 10.266 -8.006 1.00 92.94 92 TYR A N 1
ATOM 726 C CA . TYR A 1 92 ? 9.672 9.847 -7.314 1.00 92.94 92 TYR A CA 1
ATOM 727 C C . TYR A 1 92 ? 10.748 9.402 -8.304 1.00 92.94 92 TYR A C 1
ATOM 729 O O . TYR A 1 92 ? 10.502 8.647 -9.240 1.00 92.94 92 TYR A O 1
ATOM 737 N N . SER A 1 93 ? 11.987 9.799 -8.023 1.00 84.81 93 SER A N 1
ATOM 738 C CA . SER A 1 93 ? 13.162 9.438 -8.819 1.00 84.81 93 SER A CA 1
ATOM 739 C C . SER A 1 93 ? 13.553 7.958 -8.721 1.00 84.81 93 SER A C 1
ATOM 741 O O . SER A 1 93 ? 14.257 7.454 -9.590 1.00 84.81 93 SER A O 1
ATOM 743 N N . SER A 1 94 ? 13.124 7.243 -7.674 1.00 89.00 94 SER A N 1
ATOM 744 C CA . SER A 1 94 ? 13.405 5.812 -7.507 1.00 89.00 94 SER A CA 1
ATOM 745 C C . SER A 1 94 ? 12.332 5.087 -6.694 1.00 89.00 94 SER A C 1
ATOM 747 O O . SER A 1 94 ? 11.716 5.664 -5.793 1.00 89.00 94 SER A O 1
ATOM 749 N N . HIS A 1 95 ? 12.176 3.783 -6.948 1.00 88.44 95 HIS A N 1
ATOM 750 C CA . HIS A 1 95 ? 11.308 2.905 -6.153 1.00 88.44 95 HIS A CA 1
ATOM 751 C C . HIS A 1 95 ? 11.753 2.829 -4.679 1.00 88.44 95 HIS A C 1
ATOM 753 O O . HIS A 1 95 ? 10.927 2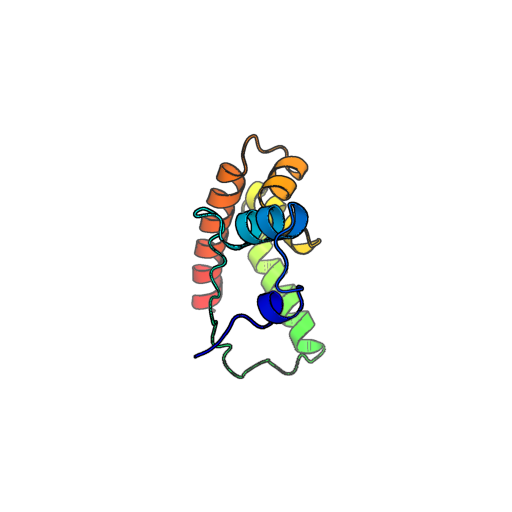.646 -3.786 1.00 88.44 95 HIS A O 1
ATOM 759 N N . SER A 1 96 ? 13.044 3.041 -4.399 1.00 91.69 96 SER A N 1
ATOM 760 C CA . SER A 1 96 ? 13.598 3.064 -3.041 1.00 91.69 96 SER A CA 1
ATOM 761 C C . SER A 1 96 ? 12.996 4.173 -2.175 1.00 91.69 96 SER A C 1
ATOM 763 O O . SER A 1 96 ? 12.825 3.983 -0.972 1.00 91.69 96 SER A O 1
ATOM 765 N N . ALA A 1 97 ? 12.642 5.322 -2.764 1.00 92.31 97 ALA A N 1
ATOM 766 C CA . ALA A 1 97 ? 11.972 6.401 -2.038 1.00 92.31 97 ALA A CA 1
ATOM 767 C C . ALA A 1 97 ? 10.566 5.980 -1.576 1.00 92.31 97 ALA A C 1
ATOM 769 O O . ALA A 1 97 ? 10.202 6.205 -0.421 1.00 92.31 97 ALA A O 1
ATOM 770 N N . VAL A 1 98 ? 9.817 5.302 -2.451 1.00 93.81 98 VAL A N 1
ATOM 771 C CA . VAL A 1 98 ? 8.491 4.746 -2.138 1.00 93.81 98 VAL A CA 1
ATOM 772 C C . VAL A 1 98 ? 8.605 3.658 -1.070 1.00 93.81 98 VAL A C 1
ATOM 774 O O . VAL A 1 98 ? 7.873 3.685 -0.085 1.00 93.81 98 VAL A O 1
ATOM 777 N N . SER A 1 99 ? 9.576 2.750 -1.203 1.00 93.94 99 SER A N 1
ATOM 778 C CA . SER A 1 99 ? 9.806 1.674 -0.232 1.00 93.94 99 SER A CA 1
ATOM 779 C C . SER A 1 99 ? 10.101 2.200 1.175 1.00 93.94 99 SER A C 1
ATOM 781 O O . SER A 1 99 ? 9.564 1.673 2.146 1.00 93.94 99 SER A O 1
ATOM 783 N N . LYS A 1 100 ? 10.930 3.245 1.305 1.00 94.81 100 LYS A N 1
ATOM 784 C CA . LYS A 1 100 ? 11.243 3.858 2.608 1.00 94.81 100 LYS A CA 1
ATOM 785 C C . LYS A 1 100 ? 10.016 4.504 3.247 1.00 94.81 100 LYS A C 1
ATOM 787 O O . LYS A 1 100 ? 9.820 4.381 4.453 1.00 94.81 100 LYS A O 1
ATOM 792 N N . ARG A 1 101 ? 9.178 5.171 2.447 1.00 94.62 101 ARG A N 1
ATOM 793 C CA . ARG A 1 101 ? 7.910 5.728 2.936 1.00 94.62 101 ARG A CA 1
ATOM 794 C C . ARG A 1 101 ? 6.960 4.634 3.385 1.00 94.62 101 ARG A C 1
ATOM 796 O O . ARG A 1 101 ? 6.389 4.757 4.457 1.00 94.62 101 ARG A O 1
ATOM 803 N N . LEU A 1 102 ? 6.848 3.549 2.623 1.00 94.69 102 LEU A N 1
ATOM 804 C CA . LEU A 1 102 ? 6.013 2.412 3.004 1.00 94.69 102 LEU A CA 1
ATOM 805 C C . LEU A 1 102 ? 6.448 1.771 4.317 1.00 94.69 102 LEU A C 1
ATOM 807 O O . LEU A 1 102 ? 5.586 1.446 5.123 1.00 94.69 102 LEU A O 1
ATOM 811 N N . ALA A 1 103 ? 7.754 1.630 4.554 1.00 95.38 103 ALA A N 1
ATOM 812 C CA . ALA A 1 103 ? 8.259 1.157 5.841 1.00 95.38 103 ALA A CA 1
ATOM 813 C C . ALA A 1 103 ? 7.804 2.078 6.986 1.00 95.38 103 ALA A C 1
ATOM 815 O O . ALA A 1 103 ? 7.189 1.611 7.937 1.00 95.38 103 ALA A O 1
ATOM 816 N N . ARG A 1 104 ? 7.980 3.398 6.835 1.00 94.75 104 ARG A N 1
ATOM 817 C CA . ARG A 1 104 ? 7.513 4.373 7.832 1.00 94.75 104 ARG A CA 1
ATOM 818 C C . ARG A 1 104 ? 5.998 4.320 8.053 1.00 94.75 104 ARG A C 1
ATOM 820 O O . ARG A 1 104 ? 5.559 4.357 9.195 1.00 94.75 104 ARG A O 1
ATOM 827 N N . ILE A 1 105 ? 5.209 4.243 6.981 1.00 94.81 105 ILE A N 1
ATOM 828 C CA . ILE A 1 105 ? 3.744 4.152 7.059 1.00 94.81 105 ILE A CA 1
ATOM 829 C C . ILE A 1 105 ? 3.337 2.887 7.817 1.00 94.81 105 ILE A C 1
ATOM 831 O O . ILE A 1 105 ? 2.457 2.960 8.666 1.00 94.81 105 ILE A O 1
ATOM 835 N N . ARG A 1 106 ? 3.987 1.746 7.551 1.00 93.06 106 ARG A N 1
ATOM 836 C CA . ARG A 1 106 ? 3.738 0.487 8.271 1.00 93.06 106 ARG A CA 1
ATOM 837 C C . ARG A 1 106 ? 4.061 0.609 9.757 1.00 93.06 106 ARG A C 1
ATOM 839 O O . ARG A 1 106 ? 3.241 0.205 10.569 1.00 93.06 106 ARG A O 1
ATOM 846 N N . ASP A 1 107 ? 5.189 1.222 10.108 1.00 94.12 107 ASP A N 1
ATOM 847 C CA . ASP A 1 107 ? 5.552 1.450 11.512 1.00 94.12 107 ASP A CA 1
ATOM 848 C C . ASP A 1 107 ? 4.541 2.367 12.221 1.00 94.12 107 ASP A C 1
ATOM 850 O O . ASP A 1 107 ? 4.203 2.149 13.384 1.00 94.12 107 ASP A O 1
ATOM 854 N N . GLN A 1 108 ? 4.041 3.398 11.531 1.00 93.31 108 GLN A N 1
ATOM 855 C CA . GLN A 1 108 ? 2.995 4.276 12.062 1.00 93.31 108 GLN A CA 1
ATOM 856 C C . GLN A 1 108 ? 1.655 3.551 12.205 1.00 93.31 108 GLN A C 1
ATOM 858 O O . GLN A 1 108 ? 0.976 3.753 13.206 1.00 93.31 108 GLN A O 1
ATOM 863 N N . ALA A 1 109 ? 1.291 2.711 11.234 1.00 91.44 109 ALA A N 1
ATOM 864 C CA . ALA A 1 109 ? 0.073 1.912 11.277 1.00 91.44 109 ALA A CA 1
ATOM 865 C C . ALA A 1 109 ? 0.101 0.935 12.454 1.00 91.44 109 ALA A C 1
ATOM 867 O O . ALA A 1 109 ? -0.838 0.933 13.237 1.00 91.44 109 ALA A O 1
ATOM 868 N N . ALA A 1 110 ? 1.196 0.188 12.628 1.00 91.06 110 ALA A N 1
ATOM 869 C CA . ALA A 1 110 ? 1.361 -0.722 13.760 1.00 91.06 110 ALA A CA 1
ATOM 870 C C . ALA A 1 110 ? 1.164 0.020 15.088 1.00 91.06 110 ALA A C 1
ATOM 872 O O . ALA A 1 110 ? 0.315 -0.341 15.884 1.00 91.06 110 ALA A O 1
ATOM 873 N N . ARG A 1 111 ? 1.835 1.163 15.280 1.00 90.50 111 ARG A N 1
ATOM 874 C CA . ARG A 1 111 ? 1.666 1.958 16.509 1.00 90.50 111 ARG A CA 1
ATOM 875 C C . ARG A 1 111 ? 0.246 2.477 16.720 1.00 90.50 111 ARG A C 1
ATOM 877 O O . ARG A 1 111 ? -0.175 2.581 17.860 1.00 90.50 111 ARG A O 1
ATOM 884 N N . PHE A 1 112 ? -0.448 2.870 15.656 1.00 88.19 112 PHE A N 1
ATOM 885 C CA . PHE A 1 112 ? -1.787 3.447 15.756 1.00 88.19 112 PHE A CA 1
ATOM 886 C C . PHE A 1 112 ? -2.861 2.386 16.022 1.00 88.19 112 PHE A C 1
ATOM 888 O O . PHE A 1 112 ? -3.779 2.634 16.799 1.00 88.19 112 PHE A O 1
ATOM 895 N N . PHE A 1 113 ? -2.742 1.218 15.390 1.00 84.50 113 PHE A N 1
ATOM 896 C CA . PHE A 1 113 ? -3.711 0.130 15.515 1.00 84.50 113 PHE A CA 1
ATOM 897 C C . PHE A 1 113 ? -3.402 -0.835 16.665 1.00 84.50 113 PHE A C 1
ATOM 899 O O . PHE A 1 113 ? -4.329 -1.460 17.150 1.00 84.50 113 PHE A O 1
ATOM 906 N N . ASP A 1 114 ? -2.160 -0.913 17.153 1.00 82.12 114 ASP A N 1
ATOM 907 C CA . ASP A 1 114 ? -1.826 -1.684 18.364 1.00 82.12 114 ASP A CA 1
ATOM 908 C C . ASP A 1 114 ? -2.169 -0.921 19.664 1.00 82.12 114 ASP A C 1
ATOM 910 O O . ASP A 1 114 ? -2.127 -1.493 20.752 1.00 82.12 114 ASP A O 1
ATOM 914 N N . GLN A 1 115 ? -2.450 0.387 19.582 1.00 62.72 115 GLN A N 1
ATOM 915 C CA . GLN A 1 115 ? -2.810 1.238 20.731 1.00 62.72 115 GLN A CA 1
ATOM 916 C C . GLN A 1 115 ? -4.326 1.397 20.944 1.00 62.72 115 GLN A C 1
ATOM 918 O O . GLN A 1 115 ? -4.715 1.924 21.987 1.00 62.72 115 GLN A O 1
ATOM 923 N N . ASN A 1 116 ? -5.153 0.968 19.987 1.00 49.81 116 ASN A N 1
ATOM 924 C CA . ASN A 1 116 ? -6.622 1.037 20.017 1.00 49.81 116 ASN A CA 1
ATOM 925 C C . ASN A 1 116 ? -7.229 -0.366 20.034 1.00 49.81 116 ASN A C 1
ATOM 927 O O . ASN A 1 116 ? -8.357 -0.494 20.559 1.00 49.81 116 ASN A O 1
#

Organism: NCBI:txid1804

Secondary structure (DSSP, 8-state):
----GGGTTS-SS--HHHHHHHHHHS-TT-----------S------HHHHHHHHHHHHHHHHHS-HHHHHHHHHHHTT---HHHHHHHTT-S-HHHHHHHHHHHHHHHHHHHS--

Foldseek 3Di:
DPDPVVLVPDDPDDDPVNVVVCCVCVPPPPPPDDDDDDDDPCPDPDDPVNVVVVVVLVVVLLVVDDPLLNLLVVVVVVPDPDLVVSCVVSVHPDSVVSVVSVVVSVVSVCVVVVVD

Sequence (116 aa):
MRSHRVHDDFSDRWSHAKEDFDRTLNHKRSKVTVTFVELDDTTPVHGPETEVIGQLACSDFLTLLNPRDREVVVVLRSGVTSLTDVGKILGYSSHSAVSKRLARIRDQAARFFDQN